Protein AF-A0A2P2IC04-F1 (afdb_monomer_lite)

pLDDT: mean 86.41, std 15.93, range [41.91, 97.81]

InterPro domains:
  IPR013087 Zinc finger C2H2-type [PF00096] (7-29)
  IPR013087 Zinc finger C2H2-type [PF00096] (35-57)
  IPR013087 Zinc finger C2H2-type [PF00096] (63-85)
  IPR013087 Zinc finger C2H2-type [PF00096] (91-113)
  IPR013087 Zinc finger C2H2-type [PS00028] (9-29)
  IPR013087 Zinc finger C2H2-type [PS00028] (37-57)
  IPR013087 Zinc finger C2H2-type [PS00028] (65-85)
  IPR013087 Zinc finger C2H2-type [PS00028] (93-113)
  IPR013087 Zinc finger C2H2-type [PS50157] (7-34)
  IPR013087 Zinc finger C2H2-type [PS50157] (35-62)
  IPR013087 Zinc finger C2H2-type [PS50157] (63-90)
  IPR013087 Zinc finger C2H2-type [PS50157] (91-118)
  IPR013087 Zinc finger C2H2-type [SM00355] (7-29)
  IPR013087 Zinc finger C2H2-type [SM00355] (35-57)
  IPR013087 Zinc finger C2H2-type [SM00355] (63-85)
  IPR013087 Zinc finger C2H2-type [SM00355] (91-113)
  IPR036236 Zinc finger C2H2 superfamily [SSF57667] (1-53)
  IPR036236 Zinc finger C2H2 superfamily [SSF57667] (44-100)
  IPR050717 C2H2-type Zinc-Finger Transcription Regulators [PTHR14196] (1-117)

Foldseek 3Di:
DPPDFPDAAPPPRDGHPDPVVNQLVVCVVVVDFPAADPPPRDGHSDPVVSLVVVLVVVPDAPAAAPVDRDGHVDPVVNVQVCCVVVVPAPDAAPPPRDGGVDPVVNVVVVVVVVPDPPPPDPDDDDDDDDD

Secondary structure (DSSP, 8-state):
------EE-TTT--EESSHHHHHHHHHHHH----EE-TTT--EESSHHHHHHHHTTT-SS-SEE-SSSS-EESSHHHHHHHTHHHH---SEE-TTT--EESSHHHHHHHHHTT-S-----PPPPPP-----

Sequence (131 aa):
HTGEKPHVCDVCGKGFSTSSSLNTHRRIHSGEKPHQCGVCGKRFTASSNLYYHKMTHVKEKPHKCSLCTRSFPTPGDLRSHMFVHNGQWPHKCGVCGKGFSKLTNLRNHTILHSTKTRVPSPPLSPVQIPL

Structure (mmCIF, N/CA/C/O backbone):
data_AF-A0A2P2IC04-F1
#
_entry.id   AF-A0A2P2IC04-F1
#
loop_
_atom_site.group_PDB
_atom_site.id
_atom_site.type_symbol
_atom_site.label_atom_id
_atom_site.label_alt_id
_atom_site.label_comp_id
_atom_site.label_asym_id
_atom_site.label_entity_id
_atom_site.label_seq_id
_atom_site.pdbx_PDB_ins_code
_atom_site.Cartn_x
_atom_site.Cartn_y
_atom_site.Cartn_z
_atom_site.occupancy
_atom_site.B_iso_or_equiv
_atom_site.auth_seq_id
_atom_site.auth_comp_id
_atom_site.auth_asym_id
_atom_site.auth_atom_id
_atom_site.pdbx_PDB_model_num
ATOM 1 N N . HIS A 1 1 ? -5.017 19.900 4.536 1.00 48.59 1 HIS A N 1
ATOM 2 C CA . HIS A 1 1 ? -5.642 18.675 5.083 1.00 48.59 1 HIS A CA 1
ATOM 3 C C . HIS A 1 1 ? -5.806 18.926 6.576 1.00 48.59 1 HIS A C 1
ATOM 5 O O . HIS A 1 1 ? -4.789 19.046 7.244 1.00 48.59 1 HIS A O 1
ATOM 11 N N . THR A 1 2 ? -7.030 19.124 7.070 1.00 67.38 2 THR A N 1
ATOM 12 C CA . THR A 1 2 ? -7.318 19.624 8.435 1.00 67.38 2 THR A CA 1
ATOM 13 C C . THR A 1 2 ? -6.966 18.631 9.548 1.00 67.38 2 THR A C 1
ATOM 15 O O . THR A 1 2 ? -7.034 18.967 10.719 1.00 67.38 2 THR A O 1
ATOM 18 N N . GLY A 1 3 ? -6.561 17.401 9.205 1.00 78.19 3 GLY A N 1
ATOM 19 C CA . GLY A 1 3 ? -6.188 16.365 10.175 1.00 78.19 3 GLY A CA 1
ATOM 20 C C . GLY A 1 3 ? -7.376 15.773 10.936 1.00 78.19 3 GLY A C 1
ATOM 21 O O . GLY A 1 3 ? -7.201 14.784 11.649 1.00 78.19 3 GLY A O 1
ATOM 22 N N . GLU A 1 4 ? -8.570 16.331 10.742 1.00 86.56 4 GLU A N 1
ATOM 23 C CA . GLU A 1 4 ? -9.801 15.892 11.375 1.00 86.56 4 GLU A CA 1
ATOM 24 C C . GLU A 1 4 ? -10.164 14.466 10.961 1.00 86.56 4 GLU A C 1
ATOM 26 O O . GLU A 1 4 ? -10.033 14.046 9.805 1.00 86.56 4 GLU A O 1
ATOM 31 N N . LYS A 1 5 ? -10.608 13.701 11.956 1.00 91.50 5 LYS A N 1
ATOM 32 C CA . LYS A 1 5 ? -10.977 12.293 11.831 1.00 91.50 5 LYS A CA 1
ATOM 33 C C . LYS A 1 5 ? -12.348 12.064 12.471 1.00 91.50 5 LYS A C 1
ATOM 35 O O . LYS A 1 5 ? -12.420 11.394 13.500 1.00 91.50 5 LYS A O 1
ATOM 40 N N . PRO A 1 6 ? -13.421 12.630 11.891 1.00 93.38 6 PRO A N 1
ATOM 41 C CA . PRO A 1 6 ? -14.753 12.585 12.491 1.00 93.38 6 PRO A CA 1
ATOM 42 C C . PRO A 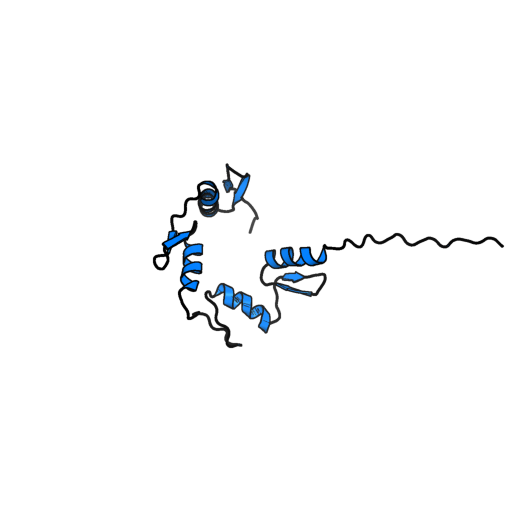1 6 ? -15.344 11.168 12.540 1.00 93.38 6 PRO A C 1
ATOM 44 O O . PRO A 1 6 ? -16.262 10.907 13.308 1.00 93.38 6 PRO A O 1
ATOM 47 N N . HIS A 1 7 ? -14.826 10.229 11.742 1.00 96.06 7 HIS A N 1
ATOM 48 C CA . HIS A 1 7 ? -15.335 8.862 11.688 1.00 96.06 7 HIS A CA 1
ATOM 49 C C . HIS A 1 7 ? -14.477 7.936 12.548 1.00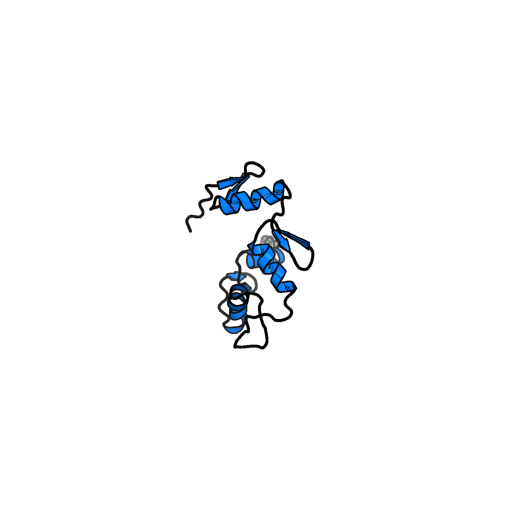 96.06 7 HIS A C 1
ATOM 51 O O . HIS A 1 7 ? -13.381 7.548 12.147 1.00 96.06 7 HIS A O 1
ATOM 57 N N . VAL A 1 8 ? -14.973 7.558 13.721 1.00 96.50 8 VAL A N 1
ATOM 58 C CA . VAL A 1 8 ? -14.233 6.732 14.683 1.00 96.50 8 VAL A CA 1
ATOM 59 C C . VAL A 1 8 ? -14.735 5.293 14.652 1.00 96.50 8 VAL A C 1
ATOM 61 O O . VAL A 1 8 ? -15.933 5.041 14.566 1.00 96.50 8 VAL A O 1
ATOM 64 N N . CYS A 1 9 ? -13.810 4.336 14.697 1.00 96.88 9 CYS A N 1
ATOM 65 C CA . CYS A 1 9 ? -14.150 2.931 14.863 1.00 96.88 9 CYS A CA 1
ATOM 66 C C . CYS A 1 9 ? -14.585 2.656 16.300 1.00 96.88 9 CYS A C 1
ATOM 68 O O . CYS A 1 9 ? -13.816 2.857 17.233 1.00 96.88 9 CYS A O 1
ATOM 70 N N . ASP A 1 10 ? -15.791 2.128 16.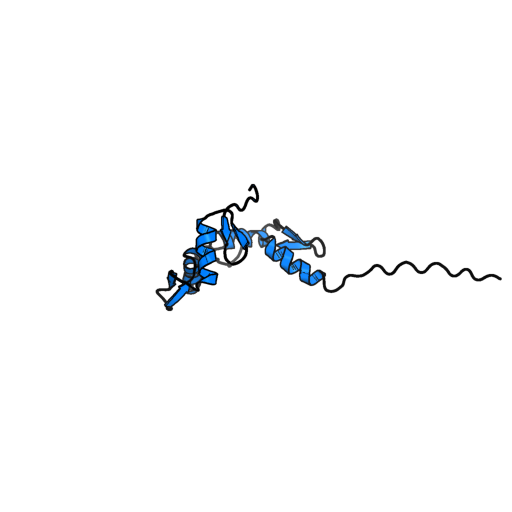440 1.00 95.88 10 ASP A N 1
ATOM 71 C CA . ASP A 1 10 ? -16.413 1.657 17.675 1.00 95.88 10 ASP A CA 1
ATOM 72 C C . ASP A 1 10 ? -15.639 0.516 18.354 1.00 95.88 10 ASP A C 1
ATOM 74 O O . ASP A 1 10 ? -15.607 0.435 19.575 1.00 95.88 10 ASP A O 1
ATOM 78 N N . VAL A 1 11 ? -14.962 -0.333 17.575 1.00 95.88 11 VAL A N 1
ATOM 79 C CA . VAL A 1 11 ? -14.239 -1.504 18.103 1.00 95.88 11 VAL A CA 1
ATOM 80 C C . VAL A 1 11 ? -12.860 -1.153 18.673 1.00 95.88 11 VAL A C 1
ATOM 82 O O . VAL A 1 11 ? -12.442 -1.724 19.673 1.00 95.88 11 VAL A O 1
ATOM 85 N N . CYS A 1 12 ? -12.111 -0.250 18.033 1.00 96.38 12 CYS A N 1
ATOM 86 C CA . CYS A 1 12 ? -10.710 0.018 18.402 1.00 96.38 12 CYS A CA 1
ATOM 87 C C . CYS A 1 12 ? -10.373 1.502 18.602 1.00 96.38 12 CYS A C 1
ATOM 89 O O . CYS A 1 12 ? -9.201 1.852 18.735 1.00 96.38 12 CYS A O 1
ATOM 91 N N . GLY A 1 13 ? -11.366 2.391 18.546 1.00 95.12 13 GLY A N 1
ATOM 92 C CA . GLY A 1 13 ? -11.194 3.836 18.727 1.00 95.12 13 GLY A CA 1
ATOM 93 C C . GLY A 1 13 ? -10.431 4.544 17.601 1.00 95.12 13 GLY A C 1
ATOM 94 O O . GLY A 1 13 ? -10.149 5.738 17.691 1.00 95.12 13 GLY A O 1
ATOM 95 N N . LYS A 1 14 ? -10.058 3.848 16.520 1.00 95.81 14 LYS A N 1
ATOM 96 C CA . LYS A 1 14 ? -9.262 4.445 15.441 1.00 95.81 14 LYS A CA 1
ATOM 97 C C . LYS A 1 14 ? -10.094 5.430 14.617 1.00 95.81 14 LYS A C 1
ATOM 99 O O . LYS A 1 14 ? -11.114 5.055 14.050 1.00 95.81 14 LYS A O 1
ATOM 104 N N . GLY A 1 15 ? -9.614 6.669 14.507 1.00 95.81 15 GLY A N 1
ATOM 105 C CA . GLY A 1 15 ? -10.243 7.723 13.707 1.00 95.81 15 GLY A CA 1
ATOM 106 C C . GLY A 1 15 ? -9.852 7.711 12.223 1.00 95.81 15 GLY A C 1
ATOM 107 O O . GLY A 1 15 ? -8.694 7.458 11.861 1.00 95.81 15 GLY A O 1
ATOM 108 N N . PHE A 1 16 ? -10.813 8.073 11.379 1.00 95.12 16 PHE A N 1
ATOM 109 C CA . PHE A 1 16 ? -10.740 8.135 9.925 1.00 95.12 16 PHE A CA 1
ATOM 110 C C . PHE A 1 16 ? -11.324 9.450 9.402 1.00 95.12 16 PHE A C 1
ATOM 112 O O . PHE A 1 16 ? -12.283 9.987 9.955 1.00 95.12 16 PHE A O 1
ATOM 119 N N . SER A 1 17 ? -10.757 9.959 8.308 1.00 94.56 17 SER A N 1
ATOM 120 C CA . SER A 1 17 ? -11.217 11.200 7.672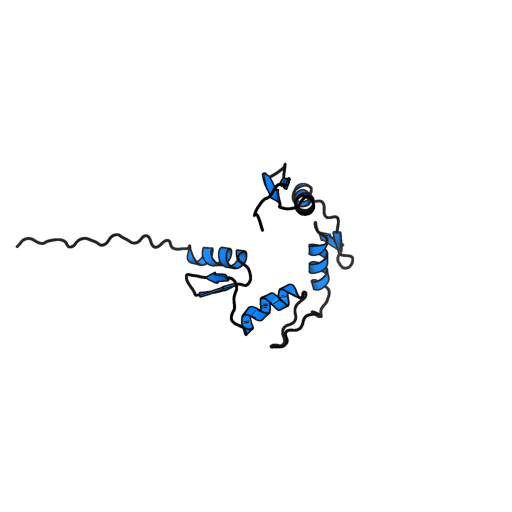 1.00 94.56 17 SER A CA 1
ATOM 121 C C . SER A 1 17 ? -12.466 11.013 6.810 1.00 94.56 17 SER A C 1
ATOM 123 O O . SER A 1 17 ? -13.150 11.986 6.526 1.00 94.56 17 SER A O 1
ATOM 125 N N . THR A 1 18 ? -12.787 9.780 6.396 1.00 93.88 18 THR A N 1
ATOM 126 C CA . THR A 1 18 ? -13.986 9.481 5.595 1.00 93.88 18 THR A CA 1
ATOM 127 C C . THR A 1 18 ? -14.711 8.235 6.090 1.00 93.88 18 THR A C 1
ATOM 129 O O . THR A 1 18 ? -14.081 7.254 6.502 1.00 93.88 18 THR A O 1
ATOM 132 N N . SER A 1 19 ? -16.039 8.234 5.974 1.00 95.12 19 SER A N 1
ATOM 133 C CA . SER A 1 19 ? -16.896 7.095 6.326 1.00 95.12 19 SER A CA 1
ATOM 134 C C . SER A 1 19 ? -16.549 5.830 5.532 1.00 95.12 19 SER A C 1
ATOM 136 O O . SER A 1 19 ? -16.488 4.743 6.098 1.00 95.12 19 SER A O 1
ATOM 138 N N . SER A 1 20 ? -16.234 5.961 4.238 1.00 93.50 20 SER A N 1
ATOM 139 C CA . SER A 1 20 ? -15.821 4.836 3.383 1.00 93.50 20 SER A CA 1
ATOM 140 C C . SER A 1 20 ? -14.541 4.153 3.889 1.00 93.50 20 SER A C 1
ATOM 142 O O . SER A 1 20 ? -14.446 2.919 3.916 1.00 93.50 20 SER A O 1
ATOM 144 N N . SER A 1 21 ? -13.567 4.942 4.364 1.00 94.50 21 SER A N 1
ATOM 145 C CA . SER A 1 21 ? -12.336 4.394 4.943 1.00 94.50 21 SER A CA 1
ATOM 146 C C . SER A 1 21 ? -12.575 3.703 6.289 1.00 94.50 21 SER A C 1
ATOM 148 O O . SER A 1 21 ? -12.012 2.630 6.513 1.00 94.50 21 SER A O 1
ATOM 150 N N . LEU A 1 22 ? -13.470 4.239 7.129 1.00 95.88 22 LEU A N 1
ATOM 151 C CA . LEU A 1 22 ? -13.920 3.564 8.347 1.00 95.88 22 LEU A CA 1
ATOM 152 C C . LEU A 1 22 ? -14.634 2.242 8.019 1.00 95.88 22 LEU A C 1
ATOM 154 O O . LEU A 1 22 ? -14.308 1.213 8.603 1.00 95.88 22 LEU A O 1
ATOM 158 N N . ASN A 1 23 ? -15.559 2.232 7.057 1.00 94.94 23 ASN A N 1
ATOM 159 C CA . ASN A 1 23 ? -16.287 1.018 6.680 1.00 94.94 23 ASN A CA 1
ATOM 160 C C . ASN A 1 23 ? -15.333 -0.081 6.181 1.00 94.94 23 ASN A C 1
ATOM 162 O O . ASN A 1 23 ? -15.376 -1.223 6.632 1.00 94.94 23 ASN A O 1
ATOM 166 N N . THR A 1 24 ? -14.385 0.290 5.318 1.00 95.75 24 THR A N 1
ATOM 167 C CA . THR A 1 24 ? -13.341 -0.633 4.852 1.00 95.75 24 THR A CA 1
ATOM 168 C C . THR A 1 24 ? -12.461 -1.128 6.004 1.00 95.75 24 THR A C 1
ATOM 170 O O . THR A 1 24 ? -12.047 -2.286 6.006 1.00 95.75 24 THR A O 1
ATOM 173 N N . HIS A 1 25 ? -12.178 -0.280 6.998 1.00 95.56 25 HIS A N 1
ATOM 174 C CA . HIS A 1 25 ? -11.439 -0.676 8.193 1.00 95.56 25 HIS A CA 1
ATOM 175 C C . HIS A 1 25 ? -12.208 -1.672 9.066 1.00 95.56 25 HIS A C 1
ATOM 177 O O . HIS A 1 25 ? -11.597 -2.634 9.529 1.00 95.56 25 HIS A O 1
ATOM 183 N N . ARG A 1 26 ? -13.525 -1.501 9.253 1.00 96.38 26 ARG A N 1
ATOM 184 C CA . ARG A 1 26 ? -14.357 -2.420 10.058 1.00 96.38 26 ARG A CA 1
ATOM 185 C C . ARG A 1 26 ? -14.288 -3.866 9.560 1.00 96.38 26 ARG A C 1
ATOM 187 O O . ARG A 1 26 ? -14.340 -4.789 10.366 1.00 96.38 26 ARG A O 1
ATOM 194 N N . ARG A 1 27 ? -14.049 -4.066 8.260 1.00 96.44 27 ARG A N 1
ATOM 195 C CA . ARG A 1 27 ? -13.822 -5.393 7.662 1.00 96.44 27 ARG A CA 1
ATOM 196 C C . ARG A 1 27 ? -12.600 -6.135 8.209 1.00 96.44 27 ARG A C 1
ATOM 198 O O . ARG A 1 27 ? -12.511 -7.348 8.071 1.00 96.44 27 ARG A O 1
ATOM 205 N N . ILE A 1 28 ? -11.643 -5.433 8.820 1.00 94.75 28 ILE A N 1
ATOM 206 C CA . ILE A 1 28 ? -10.504 -6.068 9.499 1.00 94.75 28 ILE A CA 1
ATOM 207 C C . ILE A 1 28 ? -10.972 -6.787 10.767 1.00 94.75 28 ILE A C 1
ATOM 209 O O . ILE A 1 28 ? -10.468 -7.865 11.056 1.00 94.75 28 ILE A O 1
ATOM 213 N N . HIS A 1 29 ? -11.951 -6.219 11.477 1.00 95.81 29 HIS A N 1
ATOM 214 C CA . HIS A 1 29 ? -12.518 -6.817 12.687 1.00 95.81 29 HIS A CA 1
ATOM 215 C C . HIS A 1 29 ? -13.466 -7.968 12.356 1.00 95.81 29 HIS A C 1
ATOM 217 O O . HIS A 1 29 ? -13.408 -9.006 13.000 1.00 95.81 29 HIS A O 1
ATOM 223 N N . SER A 1 30 ? -14.299 -7.820 11.320 1.00 95.06 30 SER A N 1
ATOM 224 C CA . SER A 1 30 ? -15.219 -8.889 10.899 1.00 95.06 30 SER A CA 1
ATOM 225 C C . SER A 1 30 ? -14.553 -9.996 10.073 1.00 95.06 30 SER A C 1
ATOM 227 O O . SER A 1 30 ? -15.143 -11.051 9.868 1.00 95.06 30 SER A O 1
ATOM 229 N N . GLY A 1 31 ? -13.355 -9.752 9.536 1.00 94.69 31 GLY A N 1
ATOM 230 C CA . GLY A 1 31 ? -12.689 -10.655 8.596 1.00 94.69 31 GLY A CA 1
ATOM 231 C C . GLY A 1 31 ? -13.303 -10.676 7.189 1.00 94.69 31 GLY A C 1
ATOM 232 O O . GLY A 1 31 ? -12.842 -11.444 6.340 1.00 94.69 31 GLY A O 1
ATOM 233 N N . GLU A 1 32 ? -14.304 -9.837 6.906 1.00 96.25 32 GLU A N 1
ATOM 234 C CA . GLU A 1 32 ? -14.987 -9.790 5.613 1.00 96.25 32 GLU A CA 1
ATOM 235 C C . GLU A 1 32 ? -14.022 -9.384 4.486 1.00 96.25 32 GLU A C 1
ATOM 237 O O . GLU A 1 32 ? -13.358 -8.346 4.518 1.00 96.25 32 GLU A O 1
ATOM 242 N N . LYS A 1 33 ? -13.956 -10.195 3.429 1.00 96.44 33 LYS A N 1
ATOM 243 C CA . LYS A 1 33 ? -13.127 -9.921 2.247 1.00 96.44 33 LYS A CA 1
ATOM 244 C C . LYS A 1 33 ? -13.988 -10.015 0.990 1.00 96.44 33 LYS A C 1
ATOM 246 O O . LYS A 1 33 ? -13.996 -11.069 0.347 1.00 96.44 33 LYS A O 1
ATOM 251 N N . PRO A 1 34 ? -14.741 -8.960 0.639 1.00 95.75 34 PRO A N 1
ATOM 252 C CA . PRO A 1 34 ? -15.712 -9.025 -0.452 1.00 95.75 34 PRO A CA 1
ATOM 253 C C . PRO A 1 34 ? -15.056 -9.103 -1.836 1.00 95.75 34 PRO A C 1
ATOM 255 O O . PRO A 1 34 ? -15.667 -9.577 -2.787 1.00 95.75 34 PRO A O 1
ATOM 258 N N . HIS A 1 35 ? -13.796 -8.685 -1.972 1.00 97.25 35 HIS A N 1
ATOM 259 C CA . HIS A 1 35 ? -13.139 -8.589 -3.272 1.00 97.25 35 HIS A CA 1
ATOM 260 C C . HIS A 1 35 ? -12.267 -9.816 -3.547 1.00 97.25 35 HIS A C 1
ATOM 262 O O . HIS A 1 35 ? -11.193 -9.952 -2.966 1.00 97.25 35 HIS A O 1
ATOM 268 N N . GLN A 1 36 ? -12.699 -10.694 -4.449 1.00 97.81 36 GLN A N 1
ATOM 269 C CA . GLN A 1 36 ? -11.963 -11.901 -4.832 1.00 97.81 36 GLN A CA 1
ATOM 270 C C . GLN A 1 36 ? -11.147 -11.698 -6.116 1.00 97.81 36 GLN A C 1
ATOM 272 O O . GLN A 1 36 ? -11.601 -11.087 -7.084 1.00 97.81 36 GLN A O 1
ATOM 277 N N . CYS A 1 37 ? -9.930 -12.236 -6.139 1.00 97.38 37 CYS A N 1
ATOM 278 C CA . CYS A 1 37 ? -9.142 -12.364 -7.354 1.00 97.38 37 CYS A CA 1
ATOM 279 C C . CYS A 1 37 ? -9.692 -13.503 -8.212 1.00 97.38 37 CYS A C 1
ATOM 281 O O . CYS A 1 37 ? -9.680 -14.650 -7.781 1.00 97.38 37 CYS A O 1
ATOM 283 N N . GLY A 1 38 ? -10.117 -13.193 -9.437 1.00 95.88 38 GLY A N 1
ATOM 284 C CA . GLY A 1 38 ? -10.585 -14.206 -10.387 1.00 95.88 38 GLY A CA 1
ATOM 285 C C . GLY A 1 38 ? -9.492 -15.160 -10.883 1.00 95.88 38 GLY A C 1
ATOM 286 O O . GLY A 1 38 ? -9.821 -16.221 -11.383 1.00 95.88 38 GLY A O 1
ATOM 287 N N . VAL A 1 39 ? -8.206 -14.811 -10.728 1.00 94.31 39 VAL A N 1
ATOM 288 C CA . VAL A 1 39 ? -7.081 -15.640 -11.205 1.00 94.31 39 VAL A CA 1
ATOM 289 C C . VAL A 1 39 ? -6.673 -16.697 -10.177 1.00 94.31 39 VAL A C 1
ATOM 291 O O . VAL A 1 39 ? -6.469 -17.849 -10.528 1.00 94.31 39 VAL A O 1
ATOM 294 N N . CYS A 1 40 ? -6.543 -16.324 -8.899 1.00 96.44 40 CYS A N 1
ATOM 295 C CA . CYS A 1 40 ? -6.029 -17.222 -7.853 1.00 96.44 40 CYS A CA 1
ATOM 296 C C . CYS A 1 40 ? -6.966 -17.392 -6.647 1.00 96.44 40 CYS A C 1
ATOM 298 O O . CYS A 1 40 ? -6.569 -17.945 -5.627 1.00 96.44 40 CYS A O 1
ATOM 300 N N . GLY A 1 41 ? -8.178 -16.834 -6.694 1.00 96.44 41 GLY A N 1
ATOM 301 C CA . GLY A 1 41 ? -9.165 -16.933 -5.613 1.00 96.44 41 GLY A CA 1
ATOM 302 C C . GLY A 1 41 ? -8.855 -16.116 -4.352 1.00 96.44 41 GLY A C 1
ATOM 303 O O . GLY A 1 41 ? -9.705 -16.014 -3.467 1.00 96.44 41 GLY A O 1
ATOM 304 N N . LYS A 1 42 ? -7.680 -15.480 -4.248 1.00 97.62 42 LYS A N 1
ATOM 305 C CA . LYS A 1 42 ? -7.294 -14.690 -3.068 1.00 97.62 42 LYS A CA 1
ATOM 306 C C . LYS A 1 42 ? -8.257 -13.521 -2.835 1.00 97.62 42 LYS A C 1
ATOM 308 O O . LYS A 1 42 ? -8.590 -12.796 -3.771 1.00 97.62 42 LYS A O 1
ATOM 313 N N . ARG A 1 43 ? -8.685 -13.317 -1.584 1.00 97.25 43 ARG A N 1
ATOM 314 C CA . ARG A 1 43 ? -9.693 -12.309 -1.208 1.00 97.25 43 ARG A CA 1
ATOM 315 C C . ARG A 1 43 ? -9.090 -11.108 -0.472 1.00 97.25 43 ARG A C 1
ATOM 317 O O . ARG A 1 43 ? -8.124 -11.254 0.278 1.00 97.25 43 ARG A O 1
ATOM 324 N N . PHE A 1 44 ? -9.694 -9.933 -0.651 1.00 96.75 44 PHE A N 1
ATOM 325 C CA . PHE A 1 44 ? -9.237 -8.639 -0.138 1.00 96.75 44 PHE A CA 1
ATOM 326 C C . PHE A 1 44 ? -10.383 -7.841 0.497 1.00 96.75 44 PHE A C 1
ATOM 328 O O . PHE A 1 44 ? -11.535 -7.924 0.072 1.00 96.75 44 PHE A O 1
ATOM 335 N N . THR A 1 45 ? -10.044 -7.027 1.497 1.00 96.12 45 THR A N 1
ATOM 336 C CA . THR A 1 45 ? -10.978 -6.139 2.213 1.00 96.12 45 THR A CA 1
ATOM 337 C C . THR A 1 45 ? -11.351 -4.886 1.415 1.00 96.12 45 THR A C 1
ATOM 339 O O . THR A 1 45 ? -12.406 -4.307 1.651 1.00 96.12 45 THR A O 1
ATOM 342 N N . ALA A 1 46 ? -10.512 -4.476 0.456 1.00 95.00 46 ALA A N 1
ATOM 343 C CA . ALA A 1 46 ? -10.693 -3.280 -0.369 1.00 95.00 46 ALA A CA 1
ATOM 344 C C . ALA A 1 46 ? -10.452 -3.577 -1.857 1.00 95.00 46 ALA A C 1
ATOM 346 O O . ALA A 1 46 ? -9.569 -4.369 -2.203 1.00 95.00 46 ALA A O 1
ATOM 347 N N . SER A 1 47 ? -11.197 -2.904 -2.737 1.00 94.50 47 SER A N 1
ATOM 348 C CA . SER A 1 47 ? -11.079 -3.047 -4.195 1.00 94.50 47 SER A CA 1
ATOM 349 C C . SER A 1 47 ? -9.714 -2.595 -4.718 1.00 94.50 47 SER A C 1
A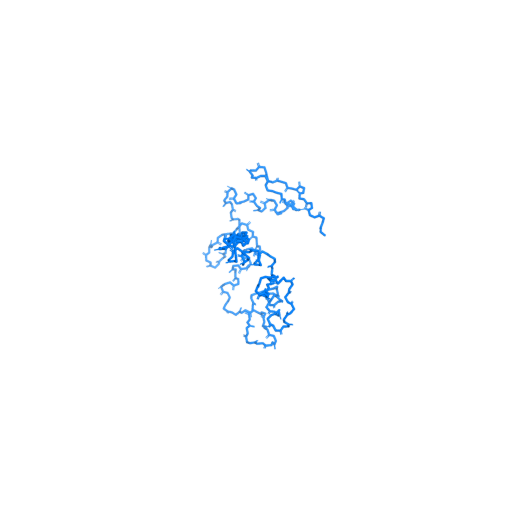TOM 351 O O . SER A 1 47 ? -9.136 -3.255 -5.578 1.00 94.50 47 SER A O 1
ATOM 353 N N . SER A 1 48 ? -9.154 -1.523 -4.152 1.00 92.25 48 SER A N 1
ATOM 354 C CA . SER A 1 48 ? -7.808 -1.039 -4.475 1.00 92.25 48 SER A CA 1
ATOM 355 C C . SER A 1 48 ? -6.741 -2.097 -4.186 1.00 92.25 48 SER A C 1
ATOM 357 O O . SER A 1 48 ? -5.883 -2.345 -5.027 1.00 92.25 48 SER A O 1
ATOM 359 N N . ASN A 1 49 ? -6.829 -2.794 -3.050 1.00 94.62 49 ASN A N 1
ATOM 360 C CA . ASN A 1 49 ? -5.902 -3.878 -2.710 1.00 94.62 49 ASN A CA 1
ATOM 361 C C . ASN A 1 49 ? -5.993 -5.037 -3.712 1.00 94.62 49 ASN A C 1
ATOM 363 O O . ASN A 1 49 ? -4.962 -5.578 -4.112 1.00 94.62 49 ASN A O 1
ATOM 367 N N . LEU A 1 50 ? -7.206 -5.387 -4.156 1.00 95.62 50 LEU A N 1
ATOM 368 C CA . LEU A 1 50 ? -7.389 -6.365 -5.229 1.00 95.62 50 LEU A CA 1
ATOM 369 C C . LEU A 1 50 ? -6.771 -5.872 -6.547 1.00 95.62 50 LEU A C 1
ATOM 371 O O . LEU A 1 50 ? -6.121 -6.658 -7.229 1.00 95.62 50 LEU A O 1
ATOM 375 N N . TYR A 1 51 ? -6.941 -4.598 -6.906 1.00 92.69 51 TYR A N 1
ATOM 376 C CA . TYR A 1 51 ? -6.329 -4.020 -8.106 1.00 92.69 51 TYR A CA 1
ATOM 377 C C . TYR A 1 51 ? -4.798 -4.153 -8.083 1.00 92.69 51 TYR A C 1
ATOM 379 O O . TYR A 1 51 ? -4.222 -4.721 -9.010 1.00 92.69 51 TYR A O 1
ATOM 387 N N . TYR A 1 52 ? -4.144 -3.730 -6.995 1.00 91.06 52 TYR A N 1
ATOM 388 C CA . TYR A 1 52 ? -2.691 -3.880 -6.843 1.00 91.06 52 TYR A CA 1
ATOM 389 C C . TYR A 1 52 ? -2.258 -5.345 -6.891 1.00 91.06 52 TYR A C 1
ATOM 391 O O . TYR A 1 52 ? -1.257 -5.674 -7.523 1.00 91.06 52 TYR A O 1
ATOM 399 N N . HIS A 1 53 ? -3.025 -6.237 -6.263 1.00 93.81 53 HIS A N 1
ATOM 400 C CA . HIS A 1 53 ? -2.751 -7.664 -6.342 1.00 93.81 53 HIS A CA 1
ATOM 401 C C . HIS A 1 53 ? -2.887 -8.207 -7.767 1.00 93.81 53 HIS A C 1
ATOM 403 O O . HIS A 1 53 ? -2.058 -9.004 -8.184 1.00 93.81 53 HIS A O 1
ATOM 409 N N . LYS A 1 54 ? -3.885 -7.781 -8.549 1.00 91.94 54 LYS A N 1
ATOM 410 C CA . LYS A 1 54 ? -4.025 -8.230 -9.944 1.00 91.94 54 LYS A CA 1
ATOM 411 C C . LYS A 1 54 ? -2.781 -7.917 -10.771 1.00 91.94 54 LYS A C 1
ATOM 413 O O . LYS A 1 54 ? -2.404 -8.724 -11.613 1.00 91.94 54 LYS A O 1
ATOM 418 N N . MET A 1 55 ? -2.098 -6.812 -10.479 1.00 89.75 55 MET A N 1
ATOM 419 C CA . MET A 1 55 ? -0.844 -6.469 -11.150 1.00 89.75 55 MET A CA 1
ATOM 420 C C . MET A 1 55 ? 0.314 -7.429 -10.833 1.00 89.75 55 MET A C 1
ATOM 422 O O . MET A 1 55 ? 1.318 -7.390 -11.531 1.00 89.75 55 MET A O 1
ATOM 426 N N . THR A 1 56 ? 0.204 -8.310 -9.830 1.00 89.56 56 THR A N 1
ATOM 427 C CA . THR A 1 56 ? 1.205 -9.372 -9.607 1.00 89.56 56 THR A CA 1
ATOM 428 C C . THR A 1 56 ? 1.052 -10.539 -10.577 1.00 89.56 56 THR A C 1
ATOM 430 O O . THR A 1 56 ? 1.989 -11.310 -10.739 1.00 89.56 56 THR A O 1
ATOM 433 N N . HIS A 1 57 ? -0.120 -10.687 -11.202 1.00 89.94 57 HIS A N 1
ATOM 434 C CA . HIS A 1 57 ? -0.363 -11.702 -12.234 1.00 89.94 57 HIS A CA 1
ATOM 435 C C . HIS A 1 57 ? 0.068 -11.229 -13.623 1.00 89.94 57 HIS A C 1
ATOM 437 O O . HIS A 1 57 ? 0.306 -12.042 -14.511 1.00 89.94 57 HIS A O 1
ATOM 443 N N . VAL A 1 58 ? 0.192 -9.914 -13.815 1.00 85.06 58 VAL A N 1
ATOM 444 C CA . VAL A 1 58 ? 0.671 -9.330 -15.067 1.00 85.06 58 VAL A CA 1
ATOM 445 C C . VAL A 1 58 ? 2.199 -9.309 -15.035 1.00 85.06 58 VAL A C 1
ATOM 447 O O . VAL A 1 58 ? 2.804 -8.622 -14.213 1.00 85.06 58 VAL A O 1
ATOM 450 N N . LYS A 1 59 ? 2.837 -10.080 -15.925 1.00 77.62 59 LYS A N 1
ATOM 451 C CA . LYS A 1 59 ? 4.307 -10.126 -16.032 1.00 77.62 59 LYS A CA 1
ATOM 452 C C . LYS A 1 59 ? 4.888 -8.781 -16.472 1.00 77.62 59 LYS A C 1
ATOM 454 O O . LYS A 1 59 ? 5.967 -8.396 -16.024 1.00 77.62 59 LYS A O 1
ATOM 459 N N . GLU A 1 60 ? 4.161 -8.059 -17.319 1.00 80.00 60 GLU A N 1
ATOM 460 C CA . GLU A 1 60 ? 4.571 -6.751 -17.810 1.00 80.00 60 GLU A CA 1
ATOM 461 C C . GLU A 1 60 ? 4.033 -5.620 -16.939 1.00 80.00 60 GLU A C 1
ATOM 463 O O . GLU A 1 60 ? 2.851 -5.539 -16.612 1.00 80.00 60 GLU A O 1
ATOM 468 N N . LYS A 1 61 ? 4.928 -4.710 -16.565 1.00 86.06 61 LYS A N 1
ATOM 469 C CA . LYS A 1 61 ? 4.587 -3.524 -15.787 1.00 86.06 61 LYS A CA 1
ATOM 470 C C . LYS A 1 61 ? 4.392 -2.346 -16.748 1.00 86.06 61 LYS A C 1
ATOM 472 O O . LYS A 1 61 ? 5.364 -1.962 -17.398 1.00 86.06 61 LYS A O 1
ATOM 477 N N . PRO A 1 62 ? 3.188 -1.756 -16.837 1.00 87.19 62 PRO A N 1
ATOM 478 C CA . PRO A 1 62 ? 2.859 -0.809 -17.903 1.00 87.19 62 PRO A CA 1
ATOM 479 C C . PRO A 1 62 ? 3.592 0.534 -17.788 1.00 87.19 62 PRO A C 1
ATOM 481 O O . PRO A 1 62 ? 3.756 1.235 -18.783 1.00 87.19 62 PRO A O 1
ATOM 484 N N . HIS A 1 63 ? 4.065 0.913 -16.598 1.00 92.19 63 HIS A N 1
ATOM 485 C CA . HIS A 1 63 ? 4.668 2.228 -16.381 1.00 92.19 63 HIS A CA 1
ATOM 486 C C . HIS A 1 63 ? 6.193 2.152 -16.404 1.00 92.19 63 HIS A C 1
ATOM 488 O O . HIS A 1 63 ? 6.827 1.892 -15.380 1.00 92.19 63 HIS A O 1
ATOM 494 N N . LYS A 1 64 ? 6.781 2.380 -17.578 1.00 94.06 64 LYS A N 1
ATOM 495 C CA . LYS A 1 64 ? 8.236 2.381 -17.787 1.00 94.06 64 LYS A CA 1
ATOM 496 C C . LYS A 1 64 ? 8.861 3.696 -17.313 1.00 94.06 64 LYS A C 1
ATOM 498 O O . LYS A 1 64 ? 8.294 4.767 -17.521 1.00 94.06 64 LYS A O 1
ATOM 503 N N . CYS A 1 65 ? 10.025 3.618 -16.675 1.00 95.50 65 CYS A N 1
ATOM 504 C CA . CYS A 1 65 ? 10.848 4.793 -16.412 1.00 95.50 65 CYS A CA 1
ATOM 505 C C . CYS A 1 65 ? 11.495 5.274 -17.716 1.00 95.50 65 CYS A C 1
ATOM 507 O O . CYS A 1 65 ? 11.947 4.462 -18.515 1.00 95.50 65 CYS A O 1
ATOM 509 N N . SER A 1 66 ? 11.559 6.588 -17.927 1.00 94.69 66 SER A N 1
ATOM 510 C CA . SER A 1 66 ? 12.231 7.175 -19.094 1.00 94.69 66 SER A CA 1
ATOM 511 C C . SER A 1 66 ? 13.753 7.265 -18.944 1.00 94.69 66 SER A C 1
ATOM 513 O O . SER A 1 66 ? 14.447 7.459 -19.933 1.00 94.69 66 SER A O 1
ATOM 515 N N . LEU A 1 67 ? 14.276 7.135 -17.720 1.00 94.56 67 LEU A N 1
ATOM 516 C CA . LEU A 1 67 ? 15.696 7.321 -17.395 1.00 94.56 67 LEU A CA 1
ATOM 517 C C . LEU A 1 67 ? 16.421 6.007 -17.066 1.00 94.56 67 LEU A C 1
ATOM 519 O O . LEU A 1 67 ? 17.633 6.000 -16.868 1.00 94.56 67 LEU A O 1
ATOM 523 N N . CYS A 1 68 ? 15.697 4.889 -16.970 1.00 94.56 68 CYS A N 1
ATOM 524 C CA . CYS A 1 68 ? 16.279 3.563 -16.778 1.00 94.56 68 CYS A CA 1
ATOM 525 C C . CYS A 1 68 ? 15.342 2.460 -17.285 1.00 94.56 68 CYS A C 1
ATOM 527 O O . CYS A 1 68 ? 14.195 2.705 -17.638 1.00 94.56 68 CYS A O 1
ATOM 529 N N . THR A 1 69 ? 15.799 1.208 -17.255 1.00 92.56 69 THR A N 1
ATOM 530 C CA . THR A 1 69 ? 15.038 0.044 -17.744 1.00 92.56 69 THR A CA 1
ATOM 531 C C . THR A 1 69 ? 13.926 -0.429 -16.794 1.00 92.56 69 THR A C 1
ATOM 533 O O . THR A 1 69 ? 13.216 -1.395 -17.083 1.00 92.56 69 THR A O 1
ATOM 536 N N . ARG A 1 70 ? 13.746 0.223 -15.636 1.00 91.94 70 ARG A N 1
ATOM 537 C CA . ARG A 1 70 ? 12.772 -0.206 -14.623 1.00 91.94 70 ARG A CA 1
ATOM 538 C C . ARG A 1 70 ? 11.348 0.132 -15.044 1.00 91.94 70 ARG A C 1
ATOM 540 O O . ARG A 1 70 ? 11.066 1.211 -15.553 1.00 91.94 70 ARG A O 1
ATOM 547 N N . SER A 1 71 ? 10.434 -0.782 -14.735 1.00 92.25 71 SER A N 1
ATOM 548 C CA . SER A 1 71 ? 9.001 -0.626 -14.984 1.00 92.25 71 SER A CA 1
ATOM 549 C C . SER A 1 71 ? 8.195 -0.866 -13.708 1.00 92.25 71 SER A C 1
ATOM 551 O O . SER A 1 71 ? 8.617 -1.632 -12.831 1.00 92.25 71 SER A O 1
ATOM 553 N N . PHE A 1 72 ? 7.041 -0.210 -13.592 1.00 91.62 72 PHE A N 1
ATOM 554 C CA . PHE A 1 72 ? 6.235 -0.145 -12.375 1.00 91.62 72 PHE A CA 1
ATOM 555 C C . PHE A 1 72 ? 4.763 -0.513 -12.619 1.00 91.62 72 PHE A C 1
ATOM 557 O O . PHE A 1 72 ? 4.228 -0.226 -13.691 1.00 91.62 72 PHE A O 1
ATOM 564 N N . PRO A 1 73 ? 4.093 -1.149 -11.637 1.00 88.38 73 PRO A N 1
ATOM 565 C CA . PRO A 1 73 ? 2.692 -1.547 -11.772 1.00 88.38 73 PRO A CA 1
ATOM 566 C C . PRO A 1 73 ? 1.721 -0.369 -11.801 1.00 88.38 73 PRO A C 1
ATOM 568 O O . PRO A 1 73 ? 0.645 -0.484 -12.374 1.00 88.38 73 PRO A O 1
ATOM 571 N N . THR A 1 74 ? 2.083 0.756 -11.171 1.00 88.88 74 THR A N 1
ATOM 572 C CA . THR A 1 74 ? 1.230 1.949 -11.113 1.00 88.88 74 THR A CA 1
ATOM 573 C C . THR A 1 74 ? 1.995 3.243 -11.402 1.00 88.88 74 THR A C 1
ATOM 575 O O . THR A 1 74 ? 3.210 3.308 -11.176 1.00 88.88 74 THR A O 1
ATOM 578 N N . PRO A 1 75 ? 1.304 4.317 -11.832 1.00 91.19 75 PRO A N 1
ATOM 579 C CA . PRO A 1 75 ? 1.933 5.621 -12.040 1.00 91.19 75 PRO A CA 1
ATOM 580 C C . PRO A 1 75 ? 2.500 6.221 -10.745 1.00 91.19 75 PRO A C 1
ATOM 582 O O . PRO A 1 75 ? 3.489 6.950 -10.776 1.00 91.19 75 PRO A O 1
ATOM 585 N N . GLY A 1 76 ? 1.879 5.931 -9.595 1.00 91.44 76 GLY A N 1
ATOM 586 C CA . GLY A 1 76 ? 2.335 6.414 -8.288 1.00 91.44 76 GLY A CA 1
ATOM 587 C C . GLY A 1 76 ? 3.678 5.810 -7.870 1.00 91.44 76 GLY A C 1
ATOM 588 O O . GLY A 1 76 ? 4.530 6.515 -7.317 1.00 91.44 76 GLY A O 1
ATOM 589 N N . ASP A 1 77 ? 3.892 4.533 -8.190 1.00 91.31 77 ASP A N 1
ATOM 590 C CA . ASP A 1 77 ? 5.167 3.850 -7.959 1.00 91.31 77 ASP A CA 1
ATOM 591 C C . ASP A 1 77 ? 6.271 4.419 -8.858 1.00 91.31 77 ASP A C 1
ATOM 593 O O . ASP A 1 77 ? 7.362 4.712 -8.367 1.00 91.31 77 ASP A O 1
ATOM 597 N N . LEU A 1 78 ? 5.973 4.663 -10.143 1.00 94.69 78 LEU A N 1
ATOM 598 C CA . LEU A 1 78 ? 6.907 5.323 -11.061 1.00 94.69 78 LEU A CA 1
ATOM 599 C C . LEU A 1 78 ? 7.261 6.737 -10.575 1.00 94.69 78 LEU A C 1
ATOM 601 O O . LEU A 1 78 ? 8.437 7.074 -10.473 1.00 94.69 78 LEU A O 1
ATOM 605 N N . ARG A 1 79 ? 6.266 7.549 -10.196 1.00 94.12 79 ARG A N 1
ATOM 606 C CA . ARG A 1 79 ? 6.495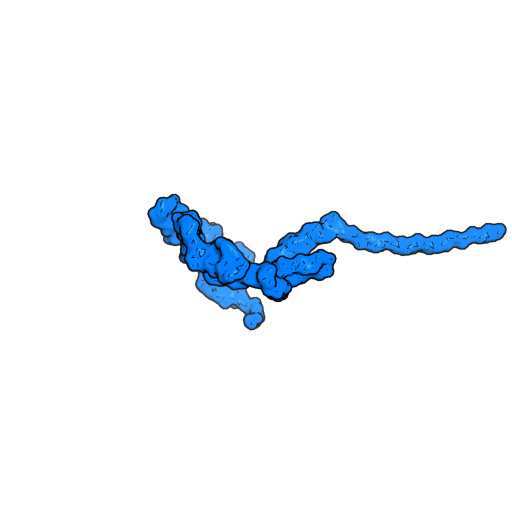 8.902 -9.657 1.00 94.12 79 ARG A CA 1
ATOM 607 C C . ARG A 1 79 ? 7.405 8.878 -8.431 1.00 94.12 79 ARG A C 1
ATOM 609 O O . ARG A 1 79 ? 8.322 9.683 -8.332 1.00 94.12 79 ARG A O 1
ATOM 616 N N . SER A 1 80 ? 7.173 7.934 -7.520 1.00 93.25 80 SER A N 1
ATOM 617 C CA . SER A 1 80 ? 8.018 7.757 -6.335 1.00 93.25 80 SER A CA 1
ATOM 618 C C . SER A 1 80 ? 9.434 7.302 -6.694 1.00 93.25 80 SER A C 1
ATOM 620 O O . SER A 1 80 ? 10.390 7.661 -6.012 1.00 93.25 80 SER A O 1
ATOM 622 N N . HIS A 1 81 ? 9.588 6.505 -7.750 1.00 93.62 81 HIS A N 1
ATOM 623 C CA . HIS A 1 81 ? 10.894 6.081 -8.237 1.00 93.62 81 HIS A CA 1
ATOM 624 C C . HIS A 1 81 ? 11.711 7.238 -8.828 1.00 93.62 81 HIS A C 1
ATOM 626 O O . HIS A 1 81 ? 12.925 7.257 -8.631 1.00 93.62 81 HIS A O 1
ATOM 632 N N . MET A 1 82 ? 11.075 8.229 -9.465 1.00 95.06 82 MET A N 1
ATOM 633 C CA . MET A 1 82 ? 11.785 9.366 -10.073 1.00 95.06 82 MET A CA 1
ATOM 634 C C . MET A 1 82 ? 12.647 10.164 -9.080 1.00 95.06 82 MET A C 1
ATOM 636 O O . MET A 1 82 ? 13.619 10.795 -9.489 1.00 95.06 82 MET A O 1
ATOM 640 N N . PHE A 1 83 ? 12.377 10.088 -7.771 1.00 93.75 83 PHE A N 1
ATOM 641 C CA . PHE A 1 83 ? 13.242 10.693 -6.750 1.00 93.75 83 PHE A CA 1
ATOM 642 C C . PHE A 1 83 ? 14.675 10.135 -6.749 1.00 93.75 83 PHE A C 1
ATOM 644 O O . PHE A 1 83 ? 15.595 10.842 -6.347 1.00 93.75 83 PHE A O 1
ATOM 651 N N . VAL A 1 84 ? 14.882 8.903 -7.232 1.00 91.50 84 VAL A N 1
ATOM 652 C CA . VAL A 1 84 ? 16.219 8.304 -7.385 1.00 91.50 84 VAL A CA 1
ATOM 653 C C . VAL A 1 84 ? 17.034 9.026 -8.456 1.00 91.50 84 VAL A C 1
ATOM 655 O O . VAL A 1 84 ? 18.236 9.187 -8.288 1.00 91.50 84 VAL A O 1
ATOM 658 N N . HIS A 1 85 ? 16.389 9.482 -9.529 1.00 92.81 85 HIS A N 1
ATOM 659 C CA . HIS A 1 85 ? 17.060 10.198 -10.613 1.00 92.81 85 HIS A CA 1
ATOM 660 C C . HIS A 1 85 ? 17.265 11.675 -10.280 1.00 92.81 85 HIS A C 1
ATOM 662 O O . HIS A 1 85 ? 18.332 12.225 -10.527 1.00 92.81 85 HIS A O 1
ATOM 668 N N . ASN A 1 86 ? 16.260 12.309 -9.676 1.00 90.88 86 ASN A N 1
ATOM 669 C CA . ASN A 1 86 ? 16.271 13.758 -9.484 1.00 90.88 86 ASN A CA 1
ATOM 670 C C . ASN A 1 86 ? 16.904 14.176 -8.145 1.00 90.88 86 ASN A C 1
ATOM 672 O O . ASN A 1 86 ? 17.117 15.361 -7.913 1.00 90.88 86 ASN A O 1
ATOM 676 N N . GLY A 1 87 ? 17.110 13.244 -7.205 1.00 86.75 87 GLY A N 1
ATOM 677 C CA . GLY A 1 87 ? 17.639 13.526 -5.861 1.00 86.75 87 GLY A CA 1
ATOM 678 C C . GLY A 1 87 ? 16.710 14.348 -4.947 1.00 86.75 87 GLY A C 1
ATOM 679 O O . GLY A 1 87 ? 17.032 14.594 -3.780 1.00 86.75 87 GLY A O 1
ATOM 680 N N . GLN A 1 88 ? 15.537 14.754 -5.439 1.00 89.00 88 GLN A N 1
ATOM 681 C CA . GLN A 1 88 ? 14.561 15.587 -4.731 1.00 89.00 88 GLN A CA 1
ATOM 682 C C . GLN A 1 88 ? 13.615 14.746 -3.866 1.00 89.00 88 GLN A C 1
ATOM 684 O O . GLN A 1 88 ? 12.419 14.637 -4.122 1.00 89.00 88 GLN A O 1
ATOM 689 N N . TRP A 1 89 ? 14.162 14.112 -2.834 1.00 91.88 89 TRP A N 1
ATOM 690 C CA . TRP A 1 89 ? 13.378 13.305 -1.901 1.00 91.88 89 TRP A CA 1
ATOM 691 C C . TRP A 1 89 ? 12.513 14.184 -0.982 1.00 91.88 89 TRP A C 1
ATOM 693 O O . TRP A 1 89 ? 13.078 15.039 -0.294 1.00 91.88 89 TRP A O 1
ATOM 703 N N . PRO A 1 90 ? 11.189 13.943 -0.884 1.00 92.62 90 PRO A N 1
ATOM 704 C CA . PRO A 1 90 ? 10.295 14.726 -0.022 1.00 92.62 90 PRO A CA 1
ATOM 705 C C . PRO A 1 90 ? 10.627 14.629 1.469 1.00 92.62 90 PRO A C 1
ATOM 707 O O . PRO A 1 90 ? 10.324 15.530 2.247 1.00 92.62 90 PRO A O 1
ATOM 710 N N . HIS A 1 91 ? 11.228 13.514 1.883 1.00 94.31 91 HIS A N 1
ATOM 711 C CA . HIS A 1 91 ? 11.585 13.260 3.270 1.00 94.31 91 HIS A CA 1
ATOM 712 C C . HIS A 1 91 ? 13.025 12.770 3.337 1.00 94.31 91 HIS A C 1
ATOM 714 O O . HIS A 1 91 ? 13.391 11.831 2.632 1.00 94.31 91 HIS A O 1
ATOM 720 N N . LYS A 1 92 ? 13.845 13.377 4.194 1.00 93.62 92 LYS A N 1
ATOM 721 C CA . LYS A 1 92 ? 15.253 13.007 4.375 1.00 93.62 92 LYS A CA 1
ATOM 722 C C . LYS A 1 92 ? 15.530 12.701 5.839 1.00 93.62 92 LYS A C 1
ATOM 724 O O . LYS A 1 92 ? 14.962 13.327 6.730 1.00 93.62 92 LYS A O 1
ATOM 729 N N . CYS A 1 93 ? 16.383 11.716 6.086 1.00 93.88 93 CYS A N 1
ATOM 730 C CA . CYS A 1 93 ? 16.842 11.404 7.429 1.00 93.88 93 CYS A CA 1
ATOM 731 C C . CYS A 1 93 ? 17.811 12.483 7.913 1.00 93.88 93 CYS A C 1
ATOM 733 O O . CYS A 1 93 ? 18.819 12.727 7.259 1.00 93.88 93 CYS A O 1
ATOM 735 N N . GLY A 1 94 ? 17.534 13.081 9.073 1.00 90.69 94 GLY A N 1
ATOM 736 C CA . GLY A 1 94 ? 18.430 14.067 9.684 1.00 90.69 94 GLY A CA 1
ATOM 737 C C . GLY A 1 94 ? 19.746 13.482 10.209 1.00 90.69 94 GLY A C 1
ATOM 738 O O . GLY A 1 94 ? 20.692 14.229 10.400 1.00 90.69 94 GLY A O 1
ATOM 739 N N . VAL A 1 95 ? 19.823 12.160 10.417 1.00 91.75 95 VAL A N 1
ATOM 740 C CA . VAL A 1 95 ? 21.029 11.489 10.938 1.00 91.75 95 VAL A CA 1
ATOM 741 C C . VAL A 1 95 ? 21.991 11.106 9.813 1.00 91.75 95 VAL A C 1
ATOM 743 O O . VAL A 1 95 ? 23.171 11.417 9.884 1.00 91.75 95 VAL A O 1
ATOM 746 N N . CYS A 1 96 ? 21.505 10.435 8.762 1.00 93.00 96 CYS A N 1
ATOM 747 C CA . CYS A 1 96 ? 22.363 9.908 7.689 1.00 93.00 96 CYS A CA 1
ATOM 748 C C . CYS A 1 96 ? 22.098 10.514 6.302 1.00 93.00 96 CYS A C 1
ATOM 750 O O . CYS A 1 96 ? 22.657 10.048 5.313 1.00 93.00 96 CYS A O 1
ATOM 752 N N . GLY A 1 97 ? 21.189 11.484 6.182 1.00 89.38 97 GLY A N 1
ATOM 753 C CA . GLY A 1 97 ? 20.864 12.145 4.912 1.00 89.38 97 GLY A CA 1
ATOM 754 C C . GLY A 1 97 ? 20.054 11.306 3.914 1.00 89.38 97 GLY A C 1
ATOM 755 O O . GLY A 1 97 ? 19.635 11.827 2.880 1.00 89.38 97 GLY A O 1
ATOM 756 N N . LYS A 1 98 ? 19.784 10.023 4.202 1.00 91.19 98 LYS A N 1
ATOM 757 C CA . LYS A 1 98 ? 19.058 9.125 3.289 1.00 91.19 98 LYS A CA 1
ATOM 758 C C . LYS A 1 98 ? 17.659 9.659 2.959 1.00 91.19 98 LYS A C 1
ATOM 760 O O . LYS A 1 98 ? 16.905 10.043 3.854 1.00 91.19 98 LYS A O 1
ATOM 765 N N . GLY A 1 99 ? 17.317 9.659 1.671 1.00 92.44 99 GLY A N 1
ATOM 766 C CA . GLY A 1 99 ? 16.036 10.130 1.146 1.00 92.44 99 GLY A CA 1
ATOM 767 C C . GLY A 1 99 ? 14.952 9.050 1.083 1.00 92.44 99 GLY A C 1
ATOM 768 O O . GLY A 1 99 ? 15.233 7.876 0.843 1.00 92.44 99 GLY A O 1
ATOM 769 N N . PHE A 1 100 ? 13.700 9.457 1.291 1.00 93.31 100 PHE A N 1
ATOM 770 C CA . PHE A 1 100 ? 12.514 8.604 1.315 1.00 93.31 100 PHE A CA 1
ATOM 771 C C . PHE A 1 100 ? 11.343 9.273 0.595 1.00 93.31 100 PHE A C 1
ATOM 773 O O . PHE A 1 100 ? 11.085 10.465 0.750 1.00 93.31 100 PHE A O 1
ATOM 780 N N . SER A 1 101 ? 10.589 8.478 -0.166 1.00 92.06 101 SER A N 1
ATOM 781 C CA . SER A 1 101 ? 9.390 8.932 -0.883 1.00 92.06 101 SER A CA 1
ATOM 782 C C . SER A 1 101 ? 8.160 9.090 0.018 1.00 92.06 101 SER A C 1
ATOM 784 O O . SER A 1 101 ? 7.210 9.767 -0.358 1.00 92.06 101 SER A O 1
ATOM 786 N N . LYS A 1 102 ? 8.159 8.458 1.201 1.00 91.00 102 LYS A N 1
ATOM 787 C CA . LYS A 1 102 ? 7.050 8.466 2.168 1.00 91.00 102 LYS A CA 1
ATOM 788 C C . LYS A 1 102 ? 7.563 8.714 3.583 1.00 91.00 102 LYS A C 1
ATOM 790 O O . LYS A 1 102 ? 8.535 8.084 4.004 1.00 91.00 102 LYS A O 1
ATOM 795 N N . LEU A 1 103 ? 6.851 9.544 4.346 1.00 92.06 103 LEU A N 1
ATOM 796 C CA . LEU A 1 103 ? 7.185 9.853 5.740 1.00 92.06 103 LEU A CA 1
ATOM 797 C C . LEU A 1 103 ? 7.192 8.609 6.639 1.00 92.06 103 LEU A C 1
ATOM 799 O O . LEU A 1 103 ? 8.043 8.482 7.511 1.00 92.06 103 LEU A O 1
ATOM 803 N N . THR A 1 104 ? 6.277 7.663 6.419 1.00 92.06 104 THR A N 1
ATOM 804 C CA . THR A 1 104 ? 6.230 6.397 7.171 1.00 92.06 104 THR A CA 1
ATOM 805 C C . THR A 1 104 ? 7.508 5.582 7.005 1.00 92.06 104 THR A C 1
ATOM 807 O O . THR A 1 104 ? 7.994 5.001 7.968 1.00 92.06 104 THR A O 1
ATOM 810 N N . ASN A 1 105 ? 8.091 5.577 5.804 1.00 93.62 105 ASN A N 1
ATOM 811 C CA . ASN A 1 105 ? 9.329 4.851 5.539 1.00 93.62 105 ASN A CA 1
ATOM 812 C C . ASN A 1 105 ? 10.514 5.530 6.229 1.00 93.62 105 ASN A C 1
ATOM 814 O O . ASN A 1 105 ? 11.361 4.835 6.784 1.00 93.62 105 ASN A O 1
ATOM 818 N N . LEU A 1 106 ? 10.540 6.870 6.248 1.00 94.69 106 LEU A N 1
ATOM 819 C CA . LEU A 1 106 ? 11.515 7.619 7.038 1.00 94.69 106 LEU A CA 1
ATOM 820 C C . LEU A 1 106 ? 11.373 7.297 8.533 1.00 94.69 106 LEU A C 1
ATOM 822 O O . LEU A 1 106 ? 12.370 6.978 9.165 1.00 94.69 106 LEU A O 1
ATOM 826 N N . ARG A 1 107 ? 10.153 7.317 9.087 1.00 92.81 107 ARG A N 1
ATOM 827 C CA . ARG A 1 107 ? 9.903 6.986 10.503 1.00 92.81 107 ARG A CA 1
ATOM 828 C C . ARG A 1 107 ? 10.397 5.585 10.864 1.00 92.81 107 ARG A C 1
ATOM 830 O O . ARG A 1 107 ? 11.101 5.416 11.853 1.00 92.81 107 ARG A O 1
ATOM 837 N N . ASN A 1 108 ? 10.096 4.592 10.033 1.00 92.69 108 ASN A N 1
ATOM 838 C CA . ASN A 1 108 ? 10.581 3.231 10.256 1.00 92.69 108 ASN A CA 1
ATOM 839 C C . ASN A 1 108 ? 12.111 3.154 10.152 1.00 92.69 108 ASN A C 1
ATOM 841 O O . ASN A 1 108 ? 12.749 2.468 10.942 1.00 92.69 108 ASN A O 1
ATOM 845 N N . HIS A 1 109 ? 12.714 3.892 9.217 1.00 92.69 109 HIS A N 1
ATOM 846 C CA . HIS A 1 109 ? 14.166 3.981 9.106 1.00 92.69 109 HIS A CA 1
ATOM 847 C C . HIS A 1 109 ? 14.810 4.652 10.324 1.00 92.69 109 HIS A C 1
ATOM 849 O O . HIS A 1 109 ? 15.862 4.200 10.765 1.00 92.69 109 HIS A O 1
ATOM 855 N N . THR A 1 110 ? 14.198 5.695 10.890 1.00 90.88 110 THR A N 1
ATOM 856 C CA . THR A 1 110 ? 14.766 6.400 12.049 1.00 90.88 110 THR A CA 1
ATOM 857 C C . THR A 1 110 ? 14.878 5.522 13.287 1.00 90.88 110 THR A C 1
ATOM 859 O O . THR A 1 110 ? 15.805 5.720 14.062 1.00 90.88 110 THR A O 1
ATOM 862 N N . ILE A 1 111 ? 14.025 4.501 13.423 1.00 89.50 111 ILE A N 1
ATOM 863 C CA . ILE A 1 111 ? 14.113 3.516 14.513 1.00 89.50 111 ILE A CA 1
ATOM 864 C C . ILE A 1 111 ? 15.454 2.766 14.472 1.00 89.50 111 ILE A C 1
ATOM 866 O O . ILE A 1 111 ? 16.010 2.447 15.518 1.00 89.50 111 ILE A O 1
ATOM 870 N N . LEU A 1 112 ? 16.024 2.547 13.281 1.00 88.62 112 LEU A N 1
ATOM 871 C CA . LEU A 1 112 ? 17.333 1.899 13.129 1.00 88.62 112 LEU A CA 1
ATOM 872 C C . LEU A 1 112 ? 18.486 2.756 13.674 1.00 88.62 112 LEU A C 1
ATOM 874 O O . LEU A 1 112 ? 19.524 2.214 14.031 1.00 88.62 112 LEU A O 1
ATOM 878 N N . HIS A 1 113 ? 18.313 4.080 13.761 1.00 84.44 113 HIS A N 1
ATOM 879 C CA . HIS A 1 113 ? 19.286 4.976 14.404 1.00 84.44 113 HIS A CA 1
ATOM 880 C C . HIS A 1 113 ? 19.090 5.059 15.920 1.00 84.44 113 HIS A C 1
ATOM 882 O O . HIS A 1 113 ? 19.976 5.515 16.635 1.00 84.44 113 HIS A O 1
ATOM 888 N N . SER A 1 114 ? 17.938 4.618 16.426 1.00 74.38 114 SER A N 1
ATOM 889 C CA . SER A 1 114 ? 17.586 4.698 17.844 1.00 74.38 114 SER A CA 1
ATOM 890 C C . SER A 1 114 ? 18.175 3.564 18.693 1.00 74.38 114 SER A C 1
ATOM 892 O O . SER A 1 114 ? 18.027 3.597 19.911 1.00 74.38 114 SER A O 1
ATOM 894 N N . THR A 1 115 ? 18.909 2.601 18.117 1.00 61.78 115 THR A N 1
ATOM 895 C CA . THR A 1 115 ? 19.556 1.498 18.865 1.00 61.78 115 THR A CA 1
ATOM 896 C C . THR A 1 115 ? 20.840 1.897 19.612 1.00 61.78 115 THR A C 1
ATOM 898 O O . THR A 1 115 ? 21.678 1.046 19.898 1.00 61.78 115 THR A O 1
ATOM 901 N N . LYS A 1 116 ? 21.005 3.182 19.945 1.00 51.38 116 LYS A N 1
ATOM 902 C CA . LYS A 1 116 ? 21.849 3.702 21.034 1.00 51.38 116 LYS A CA 1
ATOM 903 C C . LYS A 1 116 ? 21.435 5.151 21.287 1.00 51.38 116 LYS A C 1
ATOM 905 O O . LYS A 1 116 ? 21.883 6.065 20.598 1.00 51.38 116 LYS A O 1
ATOM 910 N N . THR A 1 117 ? 20.622 5.382 22.312 1.00 43.06 117 THR A N 1
ATOM 911 C CA . THR A 1 117 ? 20.704 6.638 23.054 1.00 43.06 117 THR A CA 1
ATOM 912 C C . THR A 1 117 ? 22.132 6.719 23.602 1.00 43.06 117 THR A C 1
ATOM 914 O O . THR A 1 117 ? 22.468 6.095 24.604 1.00 43.06 117 THR A O 1
ATOM 917 N N . ARG A 1 118 ? 23.030 7.444 22.922 1.00 45.38 118 ARG A N 1
ATOM 918 C CA . ARG A 1 118 ? 24.193 7.994 23.621 1.00 45.38 118 ARG A CA 1
ATOM 919 C C . ARG A 1 118 ? 23.611 8.981 24.621 1.00 45.38 118 ARG A C 1
ATOM 921 O O . ARG A 1 118 ? 23.283 10.103 24.255 1.00 45.38 118 ARG A O 1
ATOM 928 N N . VAL A 1 119 ? 23.419 8.531 25.856 1.00 46.25 119 VAL A N 1
ATOM 929 C CA . VAL A 1 119 ? 23.402 9.441 26.996 1.00 46.25 119 VAL A CA 1
ATOM 930 C C . VAL A 1 119 ? 24.748 10.166 26.921 1.00 46.25 119 VAL A C 1
ATOM 932 O O . VAL A 1 119 ? 25.775 9.481 26.902 1.00 46.25 119 VAL A O 1
ATOM 935 N N . PRO A 1 120 ? 24.796 11.499 26.777 1.00 41.91 120 PRO A N 1
ATOM 936 C CA . PRO A 1 120 ? 26.044 12.213 26.965 1.00 41.91 120 PRO A CA 1
ATOM 937 C C . PRO A 1 120 ? 26.449 11.962 28.416 1.00 41.91 120 PRO A C 1
ATOM 939 O O . PRO A 1 120 ? 25.775 12.411 29.341 1.00 41.91 120 PRO A O 1
ATOM 942 N N . SER A 1 121 ? 27.490 11.162 28.622 1.00 44.25 121 SER A N 1
ATOM 943 C CA . SER A 1 121 ? 28.150 11.064 29.918 1.00 44.25 121 SER A CA 1
ATOM 944 C C . SER A 1 121 ? 28.588 12.477 30.321 1.00 44.25 121 SER A C 1
ATOM 946 O O . SER A 1 121 ? 29.209 13.151 29.491 1.00 44.25 121 SER A O 1
ATOM 948 N N . PRO A 1 122 ? 28.245 12.957 31.530 1.00 52.03 122 PRO A N 1
ATOM 949 C CA . PRO A 1 122 ? 28.662 14.281 31.966 1.00 52.03 122 PRO A CA 1
ATOM 950 C C . PRO A 1 122 ? 30.196 14.371 31.963 1.00 52.03 122 PRO A C 1
ATOM 952 O O . PRO A 1 122 ? 30.860 13.369 32.249 1.00 52.03 122 PRO A O 1
ATOM 955 N N . PRO A 1 123 ? 30.776 15.533 31.608 1.00 46.09 123 PRO A N 1
ATOM 956 C CA . PRO A 1 123 ? 32.220 15.709 31.646 1.00 46.09 123 PRO A CA 1
ATOM 957 C C . PRO A 1 123 ? 32.709 15.490 33.081 1.00 46.09 123 PRO A C 1
ATOM 959 O O . PRO A 1 123 ? 32.180 16.081 34.020 1.00 46.09 123 PRO A O 1
ATOM 962 N N . LEU A 1 124 ? 33.702 14.613 33.245 1.00 46.69 124 LEU A N 1
ATOM 963 C CA . LEU A 1 124 ? 34.399 14.442 34.515 1.00 46.69 124 LEU A CA 1
ATOM 964 C C . LEU A 1 124 ? 35.115 15.759 34.836 1.00 46.69 124 LEU A C 1
ATOM 966 O O . LEU A 1 124 ? 35.963 16.208 34.064 1.00 46.69 124 LEU A O 1
ATOM 970 N N . SER A 1 125 ? 34.742 16.388 35.949 1.00 51.91 125 SER A N 1
ATOM 971 C CA . SER A 1 125 ? 35.419 17.579 36.461 1.00 51.91 125 SER A CA 1
ATOM 972 C C . SER A 1 125 ? 36.899 17.273 36.740 1.00 51.91 125 SER A C 1
ATOM 974 O O . SER A 1 125 ? 37.203 16.171 37.207 1.00 51.91 125 SER A O 1
ATOM 976 N N . PRO A 1 126 ? 37.829 18.215 36.501 1.00 49.88 126 PRO A N 1
ATOM 977 C CA . PRO A 1 126 ? 39.239 18.005 36.806 1.00 49.88 126 PRO A CA 1
ATOM 978 C C . PRO A 1 126 ? 39.435 17.830 38.314 1.00 49.88 126 PRO A C 1
ATOM 980 O O . PRO A 1 126 ? 39.007 18.669 39.105 1.00 49.88 126 PRO A O 1
ATOM 983 N N . VAL A 1 127 ? 40.092 16.741 38.711 1.00 50.75 127 VAL A N 1
ATOM 984 C CA . VAL A 1 127 ? 40.552 16.546 40.088 1.00 50.75 127 VAL A CA 1
ATOM 985 C C . VAL A 1 127 ? 41.693 17.527 40.343 1.00 50.75 127 VAL A C 1
ATOM 987 O O . VAL A 1 127 ? 42.748 17.448 39.718 1.00 50.75 127 VAL A O 1
ATOM 990 N N . GLN A 1 128 ? 41.464 18.470 41.251 1.00 45.97 128 GLN A N 1
ATOM 991 C CA . GLN A 1 128 ? 42.476 19.401 41.732 1.00 45.97 128 GLN A CA 1
ATOM 992 C C . GLN A 1 128 ? 43.347 18.661 42.758 1.00 45.97 128 GLN A C 1
ATOM 994 O O . GLN A 1 128 ? 42.863 18.300 43.828 1.00 45.97 128 GLN A O 1
ATOM 999 N N . ILE A 1 129 ? 44.604 18.379 42.409 1.00 46.28 129 ILE A N 1
ATOM 1000 C CA . ILE A 1 129 ? 45.600 17.792 43.319 1.00 46.28 129 ILE A CA 1
ATOM 1001 C C . ILE A 1 129 ? 46.235 18.957 44.093 1.00 46.28 129 ILE A C 1
ATOM 1003 O O . ILE A 1 129 ? 46.833 19.822 43.447 1.00 46.28 129 ILE A O 1
ATOM 1007 N N . PRO A 1 130 ? 46.102 19.050 45.428 1.00 45.00 130 PRO A N 1
ATOM 1008 C CA . PRO A 1 130 ? 46.886 20.005 46.204 1.00 45.00 130 PRO A CA 1
ATOM 1009 C C . PRO A 1 130 ? 48.347 19.536 46.277 1.00 45.00 130 PRO A C 1
ATOM 1011 O O . PRO A 1 130 ? 48.595 18.331 46.319 1.00 45.00 130 PRO A O 1
ATOM 1014 N N . LEU A 1 131 ? 49.276 20.499 46.270 1.00 50.97 131 LEU A N 1
ATOM 1015 C CA . LEU A 1 131 ? 50.713 20.286 46.491 1.00 50.97 131 LEU A CA 1
ATOM 1016 C C . LEU A 1 131 ? 51.010 19.583 47.821 1.00 50.97 131 LEU A C 1
ATOM 1018 O O . LEU A 1 131 ? 50.326 19.911 48.818 1.00 50.97 131 LEU A O 1
#

Radius of gyration: 23.8 Å; chains: 1; bounding box: 68×38×66 Å

Organism: NCBI:txid1518452